Protein AF-A0A0J1M4P5-F1 (afdb_monomer_lite)

Structure (mmCIF, N/CA/C/O backbone):
data_AF-A0A0J1M4P5-F1
#
_entry.id   AF-A0A0J1M4P5-F1
#
loop_
_atom_site.group_PDB
_atom_site.id
_atom_site.type_symbol
_atom_site.label_atom_id
_atom_site.label_alt_id
_atom_site.label_comp_id
_atom_site.label_asym_id
_atom_site.label_entity_id
_atom_site.label_seq_id
_atom_site.pdbx_PDB_ins_code
_atom_site.Cartn_x
_atom_site.Cartn_y
_atom_site.Cartn_z
_atom_site.occupancy
_atom_site.B_iso_or_equiv
_atom_site.auth_seq_id
_atom_site.auth_comp_id
_atom_site.auth_asym_id
_atom_site.auth_atom_id
_atom_site.pdbx_PDB_model_num
ATOM 1 N N . MET A 1 1 ? 4.886 -14.225 5.293 1.00 51.53 1 MET A N 1
ATOM 2 C CA . MET A 1 1 ? 5.213 -14.553 3.886 1.00 51.53 1 MET A CA 1
ATOM 3 C C . MET A 1 1 ? 6.311 -13.606 3.418 1.00 51.53 1 MET A C 1
ATOM 5 O O . MET A 1 1 ? 6.113 -12.400 3.492 1.00 51.53 1 MET A O 1
ATOM 9 N N . LYS A 1 2 ? 7.491 -14.112 3.036 1.00 69.31 2 LYS A N 1
ATOM 10 C CA . LYS A 1 2 ? 8.604 -13.261 2.582 1.00 69.31 2 LYS A CA 1
ATOM 11 C C . LYS A 1 2 ? 8.246 -12.684 1.210 1.00 69.31 2 LYS A C 1
ATOM 13 O O . LYS A 1 2 ? 7.865 -13.441 0.320 1.00 69.31 2 LYS A O 1
ATOM 18 N N . LYS A 1 3 ? 8.311 -11.359 1.041 1.00 78.62 3 LYS A N 1
ATOM 19 C CA . LYS A 1 3 ? 8.083 -10.742 -0.275 1.00 78.62 3 LYS A CA 1
ATOM 20 C C . LYS A 1 3 ? 9.203 -11.184 -1.219 1.00 78.62 3 LYS A C 1
ATOM 22 O O . LYS A 1 3 ? 10.371 -11.139 -0.843 1.00 78.62 3 LYS A O 1
ATOM 27 N N . ARG A 1 4 ? 8.830 -11.640 -2.420 1.00 86.50 4 ARG A N 1
ATOM 28 C CA . ARG A 1 4 ? 9.774 -12.101 -3.454 1.00 86.50 4 ARG A CA 1
ATOM 29 C C . ARG A 1 4 ? 10.618 -10.956 -4.027 1.00 86.50 4 ARG A C 1
ATOM 31 O O . ARG A 1 4 ? 11.745 -11.203 -4.430 1.00 86.50 4 ARG A O 1
ATOM 38 N N . PHE A 1 5 ? 10.075 -9.739 -4.030 1.00 90.88 5 PHE A N 1
ATOM 39 C CA . PHE A 1 5 ? 10.731 -8.528 -4.522 1.00 90.88 5 PHE A CA 1
ATOM 40 C C . PHE A 1 5 ? 10.737 -7.447 -3.436 1.00 90.88 5 PHE A C 1
ATOM 42 O O . PHE A 1 5 ? 9.744 -7.299 -2.712 1.00 90.88 5 PHE A O 1
ATOM 49 N N . SER A 1 6 ? 11.849 -6.718 -3.321 1.00 93.00 6 SER A N 1
ATOM 50 C CA . SER A 1 6 ? 11.950 -5.502 -2.510 1.00 93.00 6 SER A CA 1
ATOM 51 C C . SER A 1 6 ? 11.298 -4.315 -3.220 1.00 93.00 6 SER A C 1
ATOM 53 O O . SER A 1 6 ? 11.001 -4.372 -4.414 1.00 93.00 6 SER A O 1
ATOM 55 N N . ASP A 1 7 ? 11.089 -3.222 -2.492 1.00 92.31 7 ASP A N 1
ATOM 56 C CA . ASP A 1 7 ? 10.507 -2.011 -3.078 1.00 92.31 7 ASP A CA 1
ATOM 57 C C . ASP A 1 7 ? 11.454 -1.384 -4.088 1.00 92.31 7 ASP A C 1
ATOM 59 O O . ASP A 1 7 ? 11.033 -0.991 -5.166 1.00 92.31 7 ASP A O 1
ATOM 63 N N . GLU A 1 8 ? 12.747 -1.390 -3.787 1.00 93.44 8 GLU A N 1
ATOM 64 C CA . GLU A 1 8 ? 13.797 -0.939 -4.693 1.00 93.44 8 GLU A CA 1
ATOM 65 C C . GLU A 1 8 ? 13.772 -1.726 -6.010 1.00 93.44 8 GLU A C 1
ATOM 67 O O . GLU A 1 8 ? 13.866 -1.130 -7.081 1.00 93.44 8 GLU A O 1
ATOM 72 N N . GLN A 1 9 ? 13.574 -3.049 -5.949 1.00 94.38 9 GLN A N 1
ATOM 73 C CA . GLN A 1 9 ? 13.462 -3.887 -7.145 1.00 94.38 9 GLN A CA 1
ATOM 74 C C . GLN A 1 9 ? 12.200 -3.565 -7.948 1.00 94.38 9 GLN A C 1
ATOM 76 O O . GLN A 1 9 ? 12.275 -3.425 -9.165 1.00 94.38 9 GLN A O 1
ATOM 81 N N . ILE A 1 10 ? 11.052 -3.411 -7.282 1.00 94.44 10 ILE A N 1
ATOM 82 C CA . ILE A 1 10 ? 9.792 -3.062 -7.952 1.00 94.44 10 ILE A CA 1
ATOM 83 C C . ILE A 1 10 ? 9.926 -1.715 -8.670 1.00 94.44 10 ILE A C 1
ATOM 85 O O . ILE A 1 10 ? 9.570 -1.611 -9.842 1.00 94.44 10 ILE A O 1
ATOM 89 N N . ILE A 1 11 ? 10.475 -0.701 -7.999 1.00 94.25 1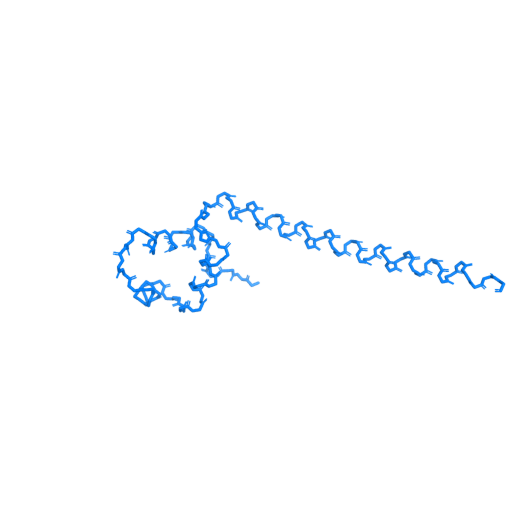1 ILE A N 1
ATOM 90 C CA . ILE A 1 11 ? 10.643 0.638 -8.575 1.00 94.25 11 ILE A CA 1
ATOM 91 C C . ILE A 1 11 ? 11.666 0.639 -9.705 1.00 94.25 11 ILE A C 1
ATOM 93 O O . ILE A 1 11 ? 11.418 1.254 -10.737 1.00 94.25 11 ILE A O 1
ATOM 97 N N . SER A 1 12 ? 12.764 -0.109 -9.575 1.00 93.06 12 SER A N 1
ATOM 98 C CA . SER A 1 12 ? 13.727 -0.278 -10.667 1.00 93.06 12 SER A CA 1
ATOM 99 C C . SER A 1 12 ? 13.075 -0.863 -11.924 1.00 93.06 12 SER A C 1
ATOM 101 O O . SER A 1 12 ? 13.323 -0.363 -13.017 1.00 93.06 12 SER A O 1
ATOM 103 N N . ILE A 1 13 ? 12.224 -1.885 -11.778 1.00 92.56 13 ILE A N 1
ATOM 104 C CA . ILE A 1 13 ? 11.510 -2.512 -12.902 1.00 92.56 13 ILE A CA 1
ATOM 105 C C . ILE A 1 13 ? 10.519 -1.530 -13.539 1.00 92.56 13 ILE A C 1
ATOM 107 O O . ILE A 1 13 ? 10.424 -1.454 -14.761 1.00 92.56 13 ILE A O 1
ATOM 111 N N . LEU A 1 14 ? 9.778 -0.766 -12.732 1.00 92.56 14 LEU A N 1
ATOM 112 C CA . LEU A 1 14 ? 8.832 0.225 -13.254 1.00 92.56 14 LEU A CA 1
ATOM 113 C C . LEU A 1 14 ? 9.541 1.355 -14.008 1.00 92.56 14 LEU A C 1
ATOM 115 O O . LEU A 1 14 ? 9.070 1.746 -15.071 1.00 92.56 14 LEU A O 1
ATOM 119 N N . ARG A 1 15 ? 10.696 1.819 -13.518 1.00 90.62 15 ARG A N 1
ATOM 120 C CA . ARG A 1 15 ? 11.506 2.834 -14.209 1.00 90.62 15 ARG A CA 1
ATOM 121 C C . ARG A 1 15 ? 12.082 2.344 -15.523 1.00 90.62 15 ARG A C 1
ATOM 123 O O . ARG A 1 15 ? 12.089 3.098 -16.485 1.00 90.62 15 ARG A O 1
ATOM 130 N N . GLU A 1 16 ? 12.551 1.100 -15.572 1.00 90.00 16 GLU A N 1
ATOM 131 C CA . GLU A 1 16 ? 13.002 0.480 -16.822 1.00 90.00 16 GLU A CA 1
ATOM 132 C C . GLU A 1 16 ? 11.874 0.506 -17.865 1.00 90.00 16 GLU A C 1
ATOM 134 O O . GLU A 1 16 ? 12.085 0.927 -18.999 1.00 90.00 16 GLU A O 1
ATOM 139 N N . ALA A 1 17 ? 10.644 0.187 -17.443 1.00 88.50 17 ALA A N 1
ATOM 140 C CA . ALA A 1 17 ? 9.456 0.257 -18.293 1.00 88.50 17 ALA A CA 1
ATOM 141 C C . ALA A 1 17 ? 9.095 1.678 -18.764 1.00 88.50 17 ALA A C 1
ATOM 143 O O . ALA A 1 17 ? 8.487 1.839 -19.819 1.00 88.50 17 ALA A O 1
ATOM 144 N N . GLU A 1 18 ? 9.378 2.696 -17.947 1.00 83.56 18 GLU A N 1
ATOM 145 C CA . GLU A 1 18 ? 9.098 4.106 -18.248 1.00 83.56 18 GLU A CA 1
ATOM 146 C C . GLU A 1 18 ? 10.183 4.732 -19.139 1.00 83.56 18 GLU A C 1
ATOM 148 O O . GLU A 1 18 ? 9.867 5.568 -19.984 1.00 83.56 18 GLU A O 1
ATOM 153 N N . ALA A 1 19 ? 11.444 4.316 -18.978 1.00 82.44 19 ALA A N 1
ATOM 154 C CA . ALA A 1 19 ? 12.589 4.810 -19.739 1.00 82.44 19 ALA A CA 1
ATOM 155 C C . ALA A 1 19 ? 12.681 4.194 -21.144 1.00 82.44 19 ALA A C 1
ATOM 157 O O . ALA A 1 19 ? 13.046 4.878 -22.102 1.00 82.44 19 ALA A O 1
ATOM 158 N N . GLU A 1 20 ? 12.336 2.914 -21.289 1.00 76.31 20 GLU A N 1
ATOM 159 C CA . GLU A 1 20 ? 12.357 2.213 -22.573 1.00 76.31 20 GLU A CA 1
ATOM 160 C C . GLU A 1 20 ? 11.047 2.447 -23.339 1.00 76.31 20 GLU A C 1
ATOM 162 O O . GLU A 1 20 ? 10.190 1.567 -23.467 1.00 76.31 20 GLU A O 1
ATOM 167 N N . ALA A 1 21 ? 10.881 3.666 -23.861 1.00 64.00 21 ALA A N 1
ATOM 168 C CA . ALA A 1 21 ? 9.760 4.016 -24.726 1.00 64.00 21 ALA A CA 1
ATOM 169 C C . ALA A 1 21 ? 9.708 3.068 -25.941 1.00 64.00 21 ALA A C 1
ATOM 171 O O . ALA A 1 21 ? 10.496 3.187 -26.876 1.00 64.00 21 ALA A O 1
ATOM 172 N N . GLY A 1 22 ? 8.770 2.116 -25.916 1.00 66.81 22 GLY A N 1
ATOM 173 C CA . GLY A 1 22 ? 8.539 1.162 -27.003 1.00 66.81 22 GLY A CA 1
ATOM 174 C C . GLY A 1 22 ? 8.787 -0.308 -26.660 1.00 66.81 22 GLY A C 1
ATOM 175 O O . GLY A 1 22 ? 8.380 -1.157 -27.451 1.00 66.81 22 GLY A O 1
ATOM 176 N N . VAL A 1 23 ? 9.365 -0.642 -25.497 1.00 75.75 23 VAL A N 1
ATOM 177 C CA . VAL A 1 23 ? 9.482 -2.050 -25.079 1.00 75.75 23 VAL A CA 1
ATOM 178 C C . VAL A 1 23 ? 8.125 -2.560 -24.584 1.00 75.75 23 VAL A C 1
ATOM 180 O O . VAL A 1 23 ? 7.540 -1.989 -23.657 1.00 75.75 23 VAL A O 1
ATOM 183 N N . PRO A 1 24 ? 7.572 -3.634 -25.184 1.00 83.50 24 PRO A N 1
ATOM 184 C CA . PRO A 1 24 ? 6.306 -4.189 -24.734 1.00 83.50 24 PRO A CA 1
ATOM 185 C C . PRO A 1 24 ? 6.419 -4.670 -23.286 1.00 83.50 24 PRO A C 1
ATOM 187 O O . PRO A 1 24 ? 7.332 -5.423 -22.948 1.00 83.50 24 PRO A O 1
ATOM 190 N N . ALA A 1 25 ? 5.434 -4.337 -22.445 1.00 84.38 25 ALA A N 1
ATOM 191 C CA . ALA A 1 25 ? 5.397 -4.766 -21.040 1.00 84.38 25 ALA A CA 1
ATOM 192 C C . ALA A 1 25 ? 5.622 -6.284 -20.865 1.00 84.38 25 ALA A C 1
ATOM 194 O O . ALA A 1 25 ? 6.233 -6.716 -19.892 1.00 84.38 25 ALA A O 1
ATOM 195 N N . ARG A 1 26 ? 5.203 -7.090 -21.849 1.00 87.69 26 ARG A N 1
ATOM 196 C CA . ARG A 1 26 ? 5.413 -8.544 -21.899 1.00 87.69 26 ARG A CA 1
ATOM 197 C C . ARG A 1 26 ? 6.890 -8.957 -21.950 1.00 87.69 26 ARG A C 1
ATOM 199 O O . ARG A 1 26 ? 7.255 -10.004 -21.420 1.00 87.69 26 ARG A O 1
ATOM 206 N N . GLU A 1 27 ? 7.745 -8.210 -22.638 1.00 89.50 27 GLU A N 1
ATOM 207 C CA . GLU A 1 27 ? 9.185 -8.504 -22.700 1.00 89.50 27 GLU A CA 1
ATOM 208 C C . GLU A 1 27 ? 9.863 -8.202 -21.372 1.00 89.50 27 GLU A C 1
ATOM 210 O O . GLU A 1 27 ? 10.576 -9.056 -20.843 1.00 89.50 27 GLU A O 1
ATOM 215 N N . LEU A 1 28 ? 9.527 -7.063 -20.771 1.00 90.88 28 LEU A N 1
ATOM 216 C CA . LEU A 1 28 ? 9.980 -6.703 -19.434 1.00 90.88 28 LEU A CA 1
ATOM 217 C C . LEU A 1 28 ? 9.523 -7.731 -18.383 1.00 90.88 28 LEU A C 1
ATOM 219 O O . LEU A 1 28 ? 10.306 -8.165 -17.539 1.00 90.88 28 LEU A O 1
ATOM 223 N N . CYS A 1 29 ? 8.271 -8.185 -18.470 1.00 92.88 29 CYS A N 1
ATOM 224 C CA . CYS A 1 29 ? 7.734 -9.209 -17.577 1.00 92.88 29 CYS A CA 1
ATOM 225 C C . CYS A 1 29 ? 8.493 -10.538 -17.698 1.00 92.88 29 CYS A C 1
ATOM 227 O O . CYS A 1 29 ? 8.842 -11.144 -16.683 1.00 92.88 29 CYS A O 1
ATOM 229 N N . ARG A 1 30 ? 8.830 -10.955 -18.929 1.00 92.81 30 ARG A N 1
ATOM 230 C CA . ARG A 1 30 ? 9.678 -12.132 -19.181 1.00 92.81 30 ARG A CA 1
ATOM 231 C C . ARG A 1 30 ? 11.086 -11.959 -18.607 1.00 92.81 30 ARG A C 1
ATOM 233 O O . ARG A 1 30 ? 11.562 -12.872 -17.938 1.00 92.81 30 ARG A O 1
ATOM 240 N N . LYS A 1 31 ? 11.714 -10.796 -18.811 1.00 92.69 31 LYS A N 1
ATOM 241 C CA . LYS A 1 31 ? 13.059 -10.469 -18.302 1.00 92.69 31 LYS A CA 1
ATOM 242 C C . LYS A 1 31 ? 13.143 -10.578 -16.778 1.00 92.69 31 LYS A C 1
ATOM 244 O O . LYS A 1 31 ? 14.086 -11.162 -16.255 1.00 92.69 31 LYS A O 1
ATOM 249 N N . HIS A 1 32 ? 12.133 -10.069 -16.075 1.00 92.88 32 HIS A N 1
ATOM 250 C CA . HIS A 1 32 ? 12.097 -10.041 -14.607 1.00 92.88 32 HIS A CA 1
ATOM 251 C C . HIS A 1 32 ? 11.348 -11.225 -13.977 1.00 92.88 32 HIS A C 1
ATOM 253 O O . HIS A 1 32 ? 11.163 -11.267 -12.760 1.00 92.88 32 HIS A O 1
ATOM 259 N N . ALA A 1 33 ? 10.925 -12.202 -14.787 1.00 93.81 33 ALA A N 1
ATOM 260 C CA . ALA A 1 33 ? 10.154 -13.371 -14.360 1.00 93.81 33 ALA A CA 1
ATOM 261 C C . ALA A 1 33 ? 8.913 -13.014 -13.511 1.00 93.81 33 ALA A C 1
ATOM 263 O O . ALA A 1 33 ? 8.608 -13.673 -12.506 1.00 93.81 33 ALA A O 1
ATOM 264 N N . ILE A 1 34 ? 8.202 -11.960 -13.920 1.00 95.06 34 ILE A N 1
ATOM 265 C CA . ILE A 1 34 ? 6.933 -11.510 -13.341 1.00 95.06 34 ILE A CA 1
ATOM 266 C C . ILE A 1 34 ? 5.801 -11.696 -14.351 1.00 95.06 34 ILE A C 1
ATOM 268 O O . ILE A 1 34 ? 6.028 -11.791 -15.553 1.00 95.06 34 ILE A O 1
ATOM 272 N N . SER A 1 35 ? 4.564 -11.767 -13.864 1.00 93.88 35 SER A N 1
ATOM 273 C CA . SER A 1 35 ? 3.398 -11.787 -14.751 1.00 93.88 35 SER A CA 1
ATOM 274 C C . SER A 1 35 ? 3.014 -10.369 -15.180 1.00 93.88 35 SER A C 1
ATOM 276 O O . SER A 1 35 ? 3.195 -9.427 -14.402 1.00 93.88 35 SER A O 1
ATOM 278 N N . ASP A 1 36 ? 2.391 -10.231 -16.353 1.00 92.75 3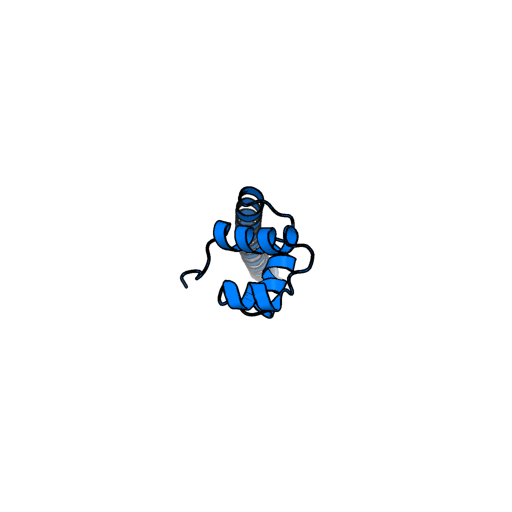6 ASP A N 1
ATOM 279 C CA . ASP A 1 36 ? 1.823 -8.956 -16.818 1.00 92.75 36 ASP A CA 1
ATOM 280 C C . ASP A 1 36 ? 0.880 -8.356 -15.754 1.00 92.75 36 ASP A C 1
ATOM 282 O O . ASP A 1 36 ? 0.939 -7.166 -15.445 1.00 92.75 36 ASP A O 1
ATOM 286 N N . ALA A 1 37 ? 0.061 -9.194 -15.106 1.00 94.88 37 ALA A N 1
ATOM 287 C CA . ALA A 1 37 ? -0.840 -8.767 -14.035 1.00 94.88 37 ALA A CA 1
ATOM 288 C C . ALA A 1 37 ? -0.090 -8.173 -12.829 1.00 94.88 37 ALA A C 1
ATOM 290 O O . ALA A 1 37 ? -0.504 -7.151 -12.274 1.00 94.88 37 ALA A O 1
ATOM 291 N N . THR A 1 38 ? 1.030 -8.786 -12.430 1.00 94.94 38 THR A N 1
ATOM 292 C CA . THR A 1 38 ? 1.902 -8.266 -11.367 1.00 94.94 38 THR A CA 1
ATOM 293 C C . THR A 1 38 ? 2.465 -6.902 -11.746 1.00 94.94 38 THR A C 1
ATOM 295 O O . THR A 1 38 ? 2.379 -5.970 -10.947 1.00 94.94 38 THR A O 1
ATOM 298 N N . PHE A 1 39 ? 2.972 -6.765 -12.972 1.00 94.25 39 PHE A N 1
ATOM 299 C CA . PHE A 1 39 ? 3.517 -5.509 -13.473 1.00 94.25 39 PHE A CA 1
ATOM 300 C C . PHE A 1 39 ? 2.478 -4.383 -13.457 1.00 94.25 39 PHE A C 1
ATOM 302 O O . PHE A 1 39 ? 2.728 -3.330 -12.874 1.00 94.25 39 PHE A O 1
ATOM 309 N N . TYR A 1 40 ? 1.281 -4.602 -14.009 1.00 94.19 40 TYR A N 1
ATOM 310 C CA . TYR A 1 40 ? 0.238 -3.570 -14.014 1.00 94.19 40 TYR A CA 1
ATOM 311 C C . TYR A 1 40 ? -0.298 -3.255 -12.612 1.00 94.19 40 TYR A C 1
ATOM 313 O O . TYR A 1 40 ? -0.644 -2.107 -12.334 1.00 94.19 40 TYR A O 1
ATOM 321 N N . THR A 1 41 ? -0.308 -4.232 -11.699 1.00 95.44 41 THR A N 1
ATOM 322 C CA . THR A 1 41 ? -0.628 -3.993 -10.282 1.00 95.44 41 THR A CA 1
ATOM 323 C C . THR A 1 41 ? 0.397 -3.064 -9.637 1.00 95.44 41 THR A C 1
ATOM 325 O O . THR A 1 41 ? 0.022 -2.106 -8.959 1.00 95.44 41 THR A O 1
ATOM 328 N N . TRP A 1 42 ? 1.689 -3.310 -9.866 1.00 95.25 42 TRP A N 1
ATOM 329 C CA . TRP A 1 42 ? 2.755 -2.443 -9.369 1.00 95.25 42 TRP A CA 1
ATOM 330 C C . TRP A 1 42 ? 2.711 -1.067 -10.014 1.00 95.25 42 TRP A C 1
ATOM 332 O O . TRP A 1 42 ? 2.764 -0.080 -9.294 1.00 95.25 42 TRP A O 1
ATOM 342 N N . ARG A 1 43 ? 2.519 -0.981 -11.331 1.00 93.31 43 ARG A N 1
ATOM 343 C CA . ARG A 1 43 ? 2.422 0.295 -12.046 1.00 93.31 43 ARG A CA 1
ATOM 344 C C . ARG A 1 43 ? 1.246 1.137 -11.557 1.00 93.31 43 ARG A C 1
ATOM 346 O O . ARG A 1 43 ? 1.398 2.333 -11.358 1.00 93.31 43 ARG A O 1
ATOM 353 N N . LYS A 1 44 ? 0.089 0.519 -11.298 1.00 94.44 44 LYS A N 1
ATOM 354 C CA . LYS A 1 44 ? -1.073 1.211 -10.719 1.00 94.44 44 LYS A CA 1
ATOM 355 C C . LYS A 1 44 ? -0.800 1.718 -9.302 1.00 94.44 44 LYS A C 1
ATOM 357 O O . LYS A 1 44 ? -1.318 2.766 -8.932 1.00 94.44 44 LYS A O 1
ATOM 362 N N . LYS A 1 45 ? -0.050 0.958 -8.497 1.00 94.00 45 LYS A N 1
ATOM 363 C CA . LYS A 1 45 ? 0.186 1.286 -7.084 1.00 94.00 45 LYS A CA 1
ATOM 364 C C . LYS A 1 45 ? 1.367 2.240 -6.868 1.00 94.00 45 LYS A C 1
ATOM 366 O O . LYS A 1 45 ? 1.313 3.050 -5.952 1.00 94.00 45 LYS A O 1
ATOM 371 N N . TYR A 1 46 ? 2.416 2.113 -7.672 1.00 94.69 46 TYR A N 1
ATOM 372 C CA . TYR A 1 46 ? 3.726 2.728 -7.449 1.00 94.69 46 TYR A CA 1
ATOM 373 C C . TYR A 1 46 ? 4.291 3.460 -8.675 1.00 94.69 46 TYR A C 1
ATOM 375 O O . TYR A 1 46 ? 5.402 3.975 -8.602 1.00 94.69 46 TYR A O 1
ATOM 383 N N . GLY A 1 47 ? 3.588 3.475 -9.812 1.00 92.38 47 GLY A N 1
ATOM 384 C CA . GLY A 1 47 ? 4.056 4.169 -11.016 1.00 92.38 47 GLY A CA 1
ATOM 385 C C . GLY A 1 47 ? 4.310 5.651 -10.741 1.00 92.38 47 GLY A C 1
ATOM 386 O O . GLY A 1 47 ? 3.517 6.290 -10.049 1.00 92.38 47 GLY A O 1
ATOM 387 N N . GLY A 1 48 ? 5.425 6.173 -11.252 1.00 88.81 48 GLY A N 1
ATOM 388 C CA . GLY A 1 48 ? 5.872 7.542 -10.986 1.00 88.81 48 GLY A CA 1
ATOM 389 C C . GLY A 1 48 ? 6.311 7.842 -9.545 1.00 88.81 48 GLY A C 1
ATOM 390 O O . GLY A 1 48 ? 6.546 9.008 -9.246 1.00 88.81 48 GLY A O 1
ATOM 391 N N . MET A 1 49 ? 6.414 6.842 -8.658 1.00 93.75 49 MET A N 1
ATOM 392 C CA . MET A 1 49 ? 6.894 7.032 -7.283 1.00 93.75 49 MET A CA 1
ATOM 393 C C . MET A 1 49 ? 8.374 6.669 -7.125 1.00 93.75 49 MET A C 1
ATOM 395 O O . MET A 1 49 ? 8.877 5.692 -7.683 1.00 93.75 49 MET A O 1
ATOM 399 N N . GLU A 1 50 ? 9.053 7.401 -6.252 1.00 92.81 50 GLU A N 1
ATOM 400 C CA . GLU A 1 50 ? 10.389 7.100 -5.760 1.00 92.81 50 GLU A CA 1
ATOM 401 C C . GLU A 1 50 ? 10.348 6.107 -4.580 1.00 92.81 50 GLU A C 1
ATOM 403 O O . GLU A 1 50 ? 9.366 5.996 -3.841 1.00 92.81 50 GLU A O 1
ATOM 408 N N . VAL A 1 51 ? 11.458 5.404 -4.323 1.00 92.25 51 VAL A N 1
ATOM 409 C CA . VAL A 1 51 ? 11.560 4.444 -3.201 1.00 92.25 51 VAL A CA 1
ATOM 410 C C . VAL A 1 51 ? 11.167 5.052 -1.838 1.00 92.25 51 VAL A C 1
ATOM 412 O O . VAL A 1 51 ? 10.440 4.388 -1.090 1.00 92.25 51 VAL A O 1
ATOM 415 N N . PRO A 1 52 ? 11.591 6.280 -1.465 1.00 93.94 52 PRO A N 1
ATOM 416 C CA . PRO A 1 52 ? 11.168 6.892 -0.205 1.00 93.94 52 PRO A CA 1
ATOM 417 C C . PRO A 1 52 ? 9.654 7.125 -0.131 1.00 93.94 52 PRO A C 1
ATOM 419 O O . PRO A 1 52 ? 9.058 6.962 0.934 1.00 93.94 52 PRO A O 1
ATOM 422 N N . GLU A 1 53 ? 9.018 7.453 -1.257 1.00 94.81 53 GLU A N 1
ATOM 423 C CA . GLU A 1 53 ? 7.573 7.675 -1.338 1.00 94.81 53 GLU A CA 1
ATOM 424 C C . GLU A 1 53 ? 6.809 6.365 -1.150 1.00 94.81 53 GLU A C 1
ATOM 426 O O . GLU A 1 53 ? 5.843 6.320 -0.392 1.00 94.81 53 GLU A O 1
ATOM 431 N N . VAL A 1 54 ? 7.300 5.270 -1.731 1.00 94.62 54 VAL A N 1
ATOM 432 C CA . VAL A 1 54 ? 6.736 3.922 -1.550 1.00 94.62 54 VAL A CA 1
ATOM 433 C C . VAL A 1 54 ? 6.839 3.467 -0.096 1.00 94.62 54 VAL A C 1
ATOM 435 O O . VAL A 1 54 ? 5.877 2.923 0.456 1.00 94.62 54 VAL A O 1
ATOM 438 N N . LYS A 1 55 ? 7.986 3.708 0.553 1.00 93.88 55 LYS A N 1
ATOM 439 C CA . LYS A 1 55 ? 8.182 3.399 1.980 1.00 93.88 55 LYS A CA 1
ATOM 440 C C . LYS A 1 55 ? 7.219 4.199 2.852 1.00 93.88 55 LYS A C 1
ATOM 442 O O . LYS A 1 55 ? 6.565 3.630 3.726 1.00 93.88 55 LYS A O 1
ATOM 447 N N . ARG A 1 56 ? 7.080 5.499 2.578 1.00 96.12 56 ARG A N 1
ATOM 448 C CA . ARG A 1 56 ? 6.132 6.371 3.278 1.00 96.12 56 ARG A CA 1
ATOM 449 C C . ARG A 1 56 ? 4.686 5.925 3.064 1.00 96.12 56 ARG A C 1
ATOM 451 O O . ARG A 1 56 ? 3.941 5.841 4.035 1.00 96.12 56 ARG A O 1
ATOM 458 N N . LEU A 1 57 ? 4.303 5.599 1.830 1.00 95.75 57 LEU A N 1
ATOM 459 C CA . LEU A 1 57 ? 2.965 5.114 1.492 1.00 95.75 57 LEU A CA 1
ATOM 460 C C . LEU A 1 57 ? 2.611 3.872 2.309 1.00 95.75 57 LEU A C 1
ATOM 462 O O . LEU A 1 57 ? 1.551 3.829 2.921 1.00 95.75 57 LEU A O 1
ATOM 466 N N . LYS A 1 58 ? 3.511 2.888 2.379 1.00 93.56 58 LYS A N 1
ATOM 467 C CA . LYS A 1 58 ? 3.277 1.672 3.166 1.00 93.56 58 LYS A CA 1
ATOM 468 C C . LYS A 1 58 ? 3.131 1.941 4.655 1.00 93.56 58 LYS A C 1
ATOM 470 O O . LYS A 1 58 ? 2.229 1.389 5.270 1.00 93.56 58 LYS A O 1
ATOM 475 N N . SER A 1 59 ? 3.976 2.803 5.218 1.00 96.12 59 SER A N 1
ATOM 476 C CA . SER A 1 59 ? 3.862 3.190 6.627 1.00 96.12 59 SER A CA 1
ATOM 477 C C . SER A 1 59 ? 2.513 3.855 6.919 1.00 96.12 59 SER A C 1
ATOM 479 O O . SER A 1 59 ? 1.877 3.541 7.922 1.00 96.12 59 SER A O 1
ATOM 481 N N . LEU A 1 60 ? 2.032 4.712 6.013 1.00 98.00 60 LEU A N 1
ATOM 482 C CA . LEU A 1 60 ? 0.709 5.325 6.127 1.00 98.00 60 LEU A CA 1
ATOM 483 C C . LEU A 1 60 ? -0.426 4.306 5.955 1.00 98.00 60 LEU A C 1
ATOM 485 O O . LEU A 1 60 ? -1.413 4.383 6.681 1.00 98.00 60 LEU A O 1
ATOM 489 N N . GLU A 1 61 ? -0.305 3.350 5.028 1.00 96.69 61 GLU A N 1
ATOM 490 C CA . GLU A 1 61 ? -1.274 2.257 4.859 1.00 96.69 61 GLU A CA 1
ATOM 491 C C . GLU A 1 61 ? -1.365 1.386 6.128 1.00 96.69 61 GLU A C 1
ATOM 493 O O . GLU A 1 61 ? -2.468 1.048 6.563 1.00 96.69 61 GLU A O 1
ATOM 498 N N . GLU A 1 62 ? -0.226 1.057 6.743 1.00 97.50 62 GLU A N 1
ATOM 499 C CA . GLU A 1 62 ? -0.144 0.274 7.982 1.00 97.50 62 GLU A CA 1
ATOM 500 C C . GLU A 1 62 ? -0.762 1.018 9.169 1.00 97.50 62 GLU A C 1
ATOM 502 O O . GLU A 1 62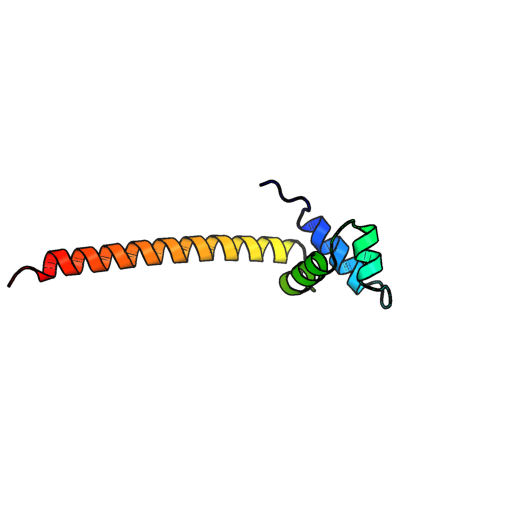 ? -1.605 0.460 9.877 1.00 97.50 62 GLU A O 1
ATOM 507 N N . GLU A 1 63 ? -0.413 2.292 9.353 1.00 98.25 63 GLU A N 1
ATOM 508 C CA . GLU A 1 63 ? -0.985 3.104 10.426 1.00 98.25 63 GLU A CA 1
ATOM 509 C C . GLU A 1 63 ? -2.490 3.313 10.218 1.00 98.25 63 GLU A C 1
ATOM 511 O O . GLU A 1 63 ? -3.276 3.172 11.152 1.00 98.25 63 GLU A O 1
ATOM 516 N N . ASN A 1 64 ? -2.940 3.545 8.981 1.00 98.50 64 ASN A N 1
ATOM 517 C CA . ASN A 1 64 ? -4.364 3.664 8.676 1.00 98.50 64 ASN A CA 1
ATOM 518 C C . ASN A 1 64 ? -5.134 2.377 9.010 1.00 98.50 64 ASN A C 1
ATOM 520 O O . ASN A 1 64 ? -6.234 2.444 9.563 1.00 98.50 64 ASN A O 1
ATOM 524 N N . ALA A 1 65 ? -4.561 1.208 8.710 1.00 98.44 65 ALA A N 1
ATOM 525 C CA . ALA A 1 65 ? -5.155 -0.077 9.063 1.00 98.44 65 ALA A CA 1
ATOM 526 C C . ALA A 1 65 ? -5.247 -0.260 10.586 1.00 98.44 65 ALA A C 1
ATOM 528 O O . ALA A 1 65 ? -6.287 -0.688 11.094 1.00 98.44 65 ALA A O 1
ATOM 529 N N . ARG A 1 66 ? -4.194 0.118 11.322 1.00 98.44 66 ARG A N 1
ATOM 530 C CA . ARG A 1 66 ? -4.182 0.091 12.789 1.00 98.44 66 ARG A CA 1
ATOM 531 C C . ARG A 1 66 ? -5.246 1.012 13.380 1.00 98.44 66 ARG A C 1
ATOM 533 O O . ARG A 1 66 ? -6.011 0.582 14.239 1.00 98.44 66 ARG A O 1
ATOM 540 N N . LEU A 1 67 ? -5.328 2.248 12.897 1.00 98.50 67 LEU A N 1
ATOM 541 C CA . LEU A 1 67 ? -6.301 3.233 13.366 1.00 98.50 67 LEU A CA 1
ATOM 542 C C . LEU A 1 67 ? -7.738 2.789 13.086 1.00 98.50 67 LEU A C 1
ATOM 544 O O . LEU A 1 67 ? -8.587 2.893 13.966 1.00 98.50 67 LEU A O 1
ATOM 548 N N . LYS A 1 68 ? -8.015 2.228 11.903 1.00 98.56 68 LYS A N 1
ATOM 549 C CA . LYS A 1 68 ? -9.335 1.660 11.581 1.00 98.56 68 LYS A CA 1
ATOM 550 C C . LYS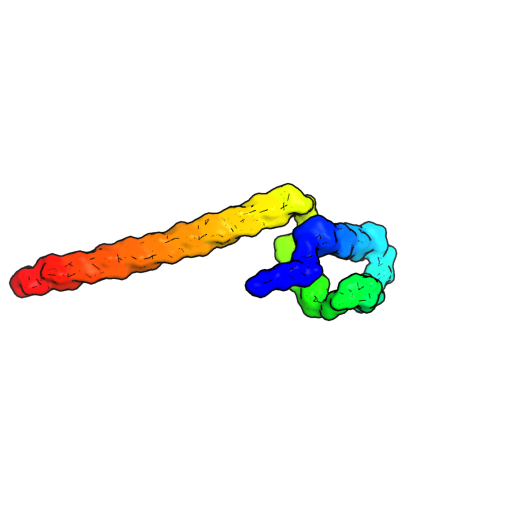 A 1 68 ? -9.722 0.523 12.521 1.00 98.56 68 LYS A C 1
ATOM 552 O O . LYS A 1 68 ? -10.875 0.457 12.934 1.00 98.56 68 LYS A O 1
ATOM 557 N N . LYS A 1 69 ? -8.771 -0.349 12.871 1.00 98.44 69 LYS A N 1
ATOM 558 C CA . LYS A 1 69 ? -9.002 -1.435 13.829 1.00 98.44 69 LYS A CA 1
ATOM 559 C C . LYS A 1 69 ? -9.347 -0.889 15.217 1.00 98.44 69 LYS A C 1
ATOM 561 O O . LYS A 1 69 ? -10.376 -1.266 15.762 1.00 98.44 69 LYS A O 1
ATOM 566 N N . LEU A 1 70 ? -8.533 0.028 15.742 1.00 98.44 70 LEU A N 1
ATOM 567 C CA . LEU A 1 70 ? -8.772 0.648 17.051 1.00 98.44 70 LEU A CA 1
ATOM 568 C C . LEU A 1 70 ? -10.109 1.393 17.095 1.00 98.44 70 LEU A C 1
ATOM 570 O O . LEU A 1 70 ? -10.820 1.329 18.092 1.00 98.44 70 LEU A O 1
ATOM 574 N N . LEU A 1 71 ? -10.471 2.075 16.006 1.00 98.38 71 LEU A N 1
ATOM 575 C CA . LEU A 1 71 ? -11.761 2.747 15.900 1.00 98.38 71 LEU A CA 1
ATOM 576 C C . LEU A 1 71 ? -12.922 1.748 15.939 1.00 98.38 71 LEU A C 1
ATOM 578 O O . LEU A 1 71 ? -13.888 1.982 16.656 1.00 98.38 71 LEU A O 1
ATOM 582 N N . ALA A 1 72 ? -12.830 0.643 15.196 1.00 98.38 72 ALA A N 1
ATOM 583 C CA . ALA A 1 72 ? -13.857 -0.395 15.211 1.00 98.38 72 ALA A CA 1
ATOM 584 C C . ALA A 1 72 ? -14.022 -1.009 16.611 1.00 98.38 72 ALA A C 1
ATOM 586 O O . ALA A 1 72 ? -15.146 -1.138 17.085 1.00 98.38 72 ALA A O 1
ATOM 587 N N . GLU A 1 73 ? -12.917 -1.319 17.293 1.00 97.88 73 GLU A N 1
ATOM 588 C CA . GLU A 1 73 ? -12.924 -1.8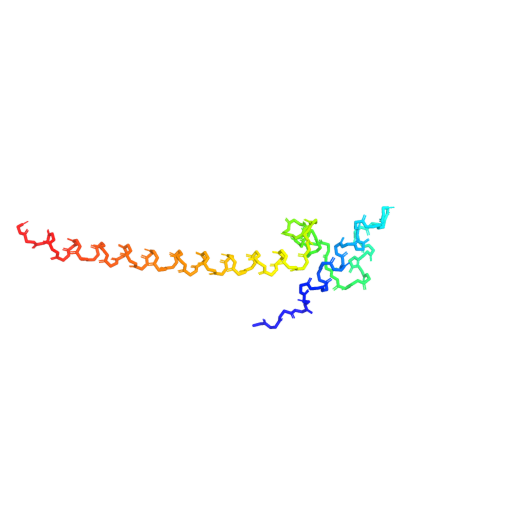27 18.673 1.00 97.88 73 GLU A CA 1
ATOM 589 C C . GLU A 1 73 ? -13.579 -0.821 19.633 1.00 97.88 73 GLU A C 1
ATOM 591 O O . GLU A 1 73 ? -14.531 -1.165 20.329 1.00 97.88 73 GLU A O 1
ATOM 596 N N . ALA A 1 74 ? -13.175 0.452 19.586 1.00 97.75 74 ALA A N 1
ATOM 597 C CA . ALA A 1 74 ? -13.756 1.498 20.426 1.00 97.75 74 ALA A CA 1
ATOM 598 C C . ALA A 1 74 ? -15.256 1.732 20.155 1.00 97.75 74 ALA A C 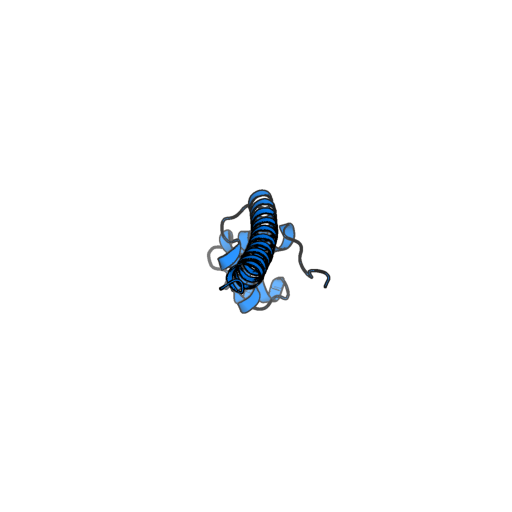1
ATOM 600 O O . ALA A 1 74 ? -16.015 2.054 21.072 1.00 97.75 74 ALA A O 1
ATOM 601 N N . MET A 1 75 ? -15.702 1.589 18.903 1.00 97.69 75 MET A N 1
ATOM 602 C CA . MET A 1 75 ? -17.120 1.688 18.548 1.00 97.69 75 MET A CA 1
ATOM 603 C C . MET A 1 75 ? -17.933 0.522 19.118 1.00 97.69 75 MET A C 1
ATOM 605 O O . MET A 1 75 ? -19.018 0.761 19.646 1.00 97.69 75 MET A O 1
ATOM 609 N N . LEU A 1 76 ? -17.401 -0.703 19.063 1.00 97.31 76 LEU A N 1
ATOM 610 C CA . LEU A 1 76 ? -18.038 -1.880 19.658 1.00 97.31 76 LEU A CA 1
ATOM 611 C C . LEU A 1 76 ? -18.113 -1.767 21.186 1.00 97.31 76 LEU A C 1
ATOM 613 O O . LEU A 1 76 ? -19.165 -2.032 21.764 1.00 97.31 76 LEU A O 1
ATOM 617 N N . ASP A 1 77 ? -17.044 -1.303 21.836 1.00 95.88 77 ASP A N 1
ATOM 618 C CA . ASP A 1 77 ? -17.031 -1.073 23.285 1.00 95.88 77 ASP A CA 1
ATOM 619 C C . ASP A 1 77 ? -18.062 -0.015 23.691 1.00 95.88 77 ASP A C 1
ATOM 621 O O . ASP A 1 77 ? -18.807 -0.187 24.659 1.00 95.88 77 ASP A O 1
ATOM 625 N N . LYS A 1 78 ? -18.157 1.076 22.921 1.00 95.25 78 LYS A N 1
ATOM 626 C CA . LYS A 1 78 ? -19.166 2.117 23.140 1.00 95.25 78 LYS A CA 1
ATOM 627 C C . LYS A 1 78 ? -20.583 1.556 23.027 1.00 95.25 78 LYS A C 1
ATOM 629 O O . LYS A 1 78 ? -21.419 1.877 23.871 1.00 95.25 78 LYS A O 1
ATOM 634 N N . GLU A 1 79 ? -20.860 0.746 22.009 1.00 94.62 79 GLU A N 1
ATOM 635 C CA . GLU A 1 79 ? -22.168 0.114 21.820 1.00 94.62 79 GLU A CA 1
ATOM 636 C C . GLU A 1 79 ? -22.493 -0.845 22.974 1.00 94.62 79 GLU A C 1
ATOM 638 O O . GLU A 1 79 ? -23.570 -0.758 23.565 1.00 94.62 79 GLU A O 1
ATOM 643 N N . ALA A 1 80 ? -21.537 -1.685 23.379 1.00 93.62 80 ALA A N 1
ATOM 644 C CA . ALA A 1 80 ? -21.692 -2.589 24.515 1.00 93.62 80 ALA A CA 1
ATOM 645 C C . ALA A 1 80 ? -21.999 -1.834 25.821 1.00 93.62 80 ALA A C 1
ATOM 647 O O . ALA A 1 80 ? -22.897 -2.228 26.570 1.00 93.62 80 ALA A O 1
ATOM 648 N N . LEU A 1 81 ? -21.310 -0.715 26.075 1.00 93.31 81 LEU A N 1
ATOM 649 C CA . LEU A 1 81 ? -21.575 0.149 27.228 1.00 93.31 81 LEU A CA 1
ATOM 650 C C . LEU A 1 81 ? -22.964 0.790 27.159 1.00 93.31 81 LEU A C 1
ATOM 652 O O . LEU A 1 81 ? -23.668 0.821 28.167 1.00 93.31 81 LEU A O 1
ATOM 656 N N . GLN A 1 82 ? -23.390 1.271 25.989 1.00 91.06 82 GLN A N 1
ATOM 657 C CA . GLN A 1 82 ? -24.735 1.823 25.809 1.00 91.06 82 GLN A CA 1
ATOM 658 C C . GLN A 1 82 ? -25.821 0.774 26.064 1.00 91.06 82 GLN A C 1
ATOM 660 O O . GLN A 1 82 ? -26.795 1.077 26.748 1.00 91.06 82 GLN A O 1
ATOM 665 N N . VAL A 1 83 ? -25.643 -0.464 25.596 1.00 91.38 83 VAL A N 1
ATOM 666 C CA . VAL A 1 83 ? -26.576 -1.571 25.866 1.00 91.38 83 VAL A CA 1
ATOM 667 C C . VAL A 1 83 ? -26.605 -1.929 27.355 1.00 91.38 83 VAL A C 1
ATOM 669 O O . VAL A 1 83 ? -27.681 -2.143 27.917 1.00 91.38 83 VAL A O 1
ATOM 672 N N . ALA A 1 84 ? -25.446 -1.966 28.016 1.00 88.62 84 ALA A N 1
ATOM 673 C CA . ALA A 1 84 ? -25.352 -2.262 29.444 1.00 88.62 84 ALA A CA 1
ATOM 674 C C . ALA A 1 84 ? -26.000 -1.171 30.320 1.00 88.62 84 ALA A C 1
ATOM 676 O O . ALA A 1 84 ? -26.628 -1.484 31.332 1.00 88.62 84 ALA A O 1
ATOM 677 N N . LEU A 1 85 ? -25.871 0.101 29.928 1.00 85.00 85 LEU A N 1
ATOM 678 C CA . LEU A 1 85 ? -26.427 1.250 30.652 1.00 85.00 85 LEU A CA 1
ATOM 679 C C . LEU A 1 85 ? -27.902 1.520 30.311 1.00 85.00 85 LEU A C 1
ATOM 681 O O . LEU A 1 85 ? -28.647 1.977 31.174 1.00 85.00 85 LEU A O 1
ATOM 685 N N . GLY A 1 86 ? -28.332 1.211 29.085 1.00 66.69 86 GLY A N 1
ATOM 686 C CA . GLY A 1 86 ? -29.689 1.420 28.568 1.00 66.69 86 GLY A CA 1
ATOM 687 C C . GLY A 1 86 ? -30.701 0.324 28.917 1.00 66.69 86 GLY A C 1
ATOM 688 O O . GLY A 1 86 ? -31.843 0.405 28.486 1.00 66.69 86 GLY A O 1
ATOM 689 N N . ARG A 1 87 ? -30.313 -0.695 29.699 1.00 57.38 87 ARG A N 1
ATOM 690 C CA . ARG A 1 87 ? -31.225 -1.701 30.288 1.00 57.38 87 ARG A CA 1
ATOM 691 C C . ARG A 1 87 ? -31.635 -1.388 31.732 1.00 57.38 87 ARG A C 1
ATOM 693 O O . ARG A 1 87 ? -32.049 -2.280 32.472 1.00 57.38 87 ARG A O 1
ATOM 700 N N . LYS A 1 88 ? -31.515 -0.131 32.154 1.00 51.28 88 LYS A N 1
ATOM 701 C CA . LYS A 1 88 ? -32.219 0.369 33.336 1.00 51.28 88 LYS A CA 1
ATOM 702 C C . LYS A 1 88 ? -33.393 1.205 32.838 1.00 51.28 88 LYS A C 1
ATOM 704 O O . LYS A 1 88 ? -33.156 2.163 32.109 1.00 51.28 88 LYS A O 1
ATOM 709 N N . TYR A 1 89 ? -34.583 0.811 33.293 1.00 44.38 89 TYR A N 1
ATOM 710 C CA . TYR A 1 89 ? -35.939 1.224 32.898 1.00 44.38 89 TYR A CA 1
ATOM 711 C C . TYR A 1 89 ? -36.506 0.459 31.700 1.00 44.38 89 TYR A C 1
ATOM 713 O O . TYR A 1 89 ? -36.169 0.783 30.544 1.00 44.38 89 TYR A O 1
#

pLDDT: mean 89.86, std 11.07, range [44.38, 98.56]

Secondary structure (DSSP, 8-state):
---SS-HHHHHHHHHHHHHSTT--HHHHHHHTT--HHHHHHHHHHHTT--HHHHHHHHHHHHHHHHHHHHHHHHHHHHHHHHHHHTT--

Radius of gyration: 21.67 Å; chains: 1; bounding box: 50×22×60 Å

Sequence (89 aa):
MKKRFSDEQIISILREAEAEAGVPARELCRKHAISDATFYTWRKKYGGMEVPEVKRLKSLEEENARLKKLLAEAMLDKEALQVALGRKY

Foldseek 3Di:
DDDPDDLVRLVVLLVVVVVPVPDPCVVSCVVVVHDSVVNVVSCVVANPHDSVVVVVVVVVVVVVVVVVVVVVVVVVVVVVVCVVVVPPD